Protein AF-A0A4D5RI69-F1 (afdb_monomer_lite)

Organism: Ixodes scapularis (NCBI:txid6945)

InterPro domains:
  IPR004156 Organic anion transporter polypeptide [PF03137] (4-90)
  IPR004156 Organic anion transporter polypeptide [PTHR11388] (4-128)

Secondary structure (DSSP, 8-state):
-HHHHHHHHHHHHHHHHHHHHHHHHHHHHHHHS-TTTHHHHHHHHHHHHHHHHHTHHHHHHHHHHHTTEEEEEEETTEEEEEEEE-HHHHHHHHHHHHHHHHHHHHHHHHHHHHHHHHHHTTTSS---S------S----TT-----PPPTTS------TTGGGTTSSTTSSSS--------

pLDDT: mean 75.38, std 20.39, range [31.72, 95.19]

Sequence (182 aa):
MAAMMAFAGVLFFIQVALSSANVGSTLLLLRAVDPKDKSIALTTNAFFLNILAFIPYPLIYGAVIDASCIVWEDRCGESGACWIYDLQKLRYLIHGVTTLVLVVSCLFQGAVIYYSKTMKNFYDEDETDPPAARTAGEPLRGTLEIREPDPRKPKRRLNSSDSSWEFRNLNEAGDEDGSLPT

Radius of gyration: 29.37 Å; chains: 1; bounding box: 77×66×72 Å

Structure (mmCIF, N/CA/C/O backbone):
data_AF-A0A4D5RI69-F1
#
_entry.id   AF-A0A4D5RI69-F1
#
loop_
_atom_site.group_PDB
_atom_site.id
_atom_site.type_symbol
_atom_site.label_atom_id
_atom_site.label_alt_id
_atom_site.label_comp_id
_atom_site.label_asym_id
_atom_site.label_entity_id
_atom_site.label_seq_id
_atom_site.pdbx_PDB_ins_code
_atom_site.Cartn_x
_atom_site.Cartn_y
_atom_site.Cartn_z
_atom_site.occupancy
_atom_site.B_iso_or_equiv
_atom_site.auth_seq_id
_atom_site.auth_comp_id
_atom_site.auth_asym_id
_atom_site.auth_atom_id
_atom_site.pdbx_PDB_model_num
ATOM 1 N N . MET A 1 1 ? 0.826 -13.281 21.774 1.00 73.19 1 MET A N 1
ATOM 2 C CA . MET A 1 1 ? 2.238 -12.864 21.615 1.00 73.19 1 MET A CA 1
ATOM 3 C C . MET A 1 1 ? 2.985 -13.760 20.631 1.00 73.19 1 MET A C 1
ATOM 5 O O . MET A 1 1 ? 3.337 -13.255 19.579 1.00 73.19 1 MET A O 1
ATOM 9 N N . ALA A 1 2 ? 3.137 -15.072 20.868 1.00 85.38 2 ALA A N 1
ATOM 10 C CA . ALA A 1 2 ? 3.848 -15.975 19.942 1.00 85.38 2 ALA A CA 1
ATOM 11 C C . ALA A 1 2 ? 3.332 -15.936 18.485 1.00 85.38 2 ALA A C 1
ATOM 13 O O . ALA A 1 2 ? 4.118 -15.775 17.559 1.00 85.38 2 ALA A O 1
ATOM 14 N N . ALA A 1 3 ? 2.010 -15.971 18.284 1.00 83.62 3 ALA A N 1
ATOM 15 C CA . ALA A 1 3 ? 1.409 -15.874 16.950 1.00 83.62 3 ALA A CA 1
ATOM 16 C C . ALA A 1 3 ? 1.720 -14.547 16.226 1.00 83.62 3 ALA A C 1
ATOM 18 O O . ALA A 1 3 ? 1.885 -14.534 15.013 1.00 83.62 3 ALA A O 1
ATOM 19 N N . MET A 1 4 ? 1.849 -13.438 16.964 1.00 82.31 4 MET A N 1
ATOM 20 C CA . MET A 1 4 ? 2.174 -12.125 16.388 1.00 82.31 4 MET A CA 1
ATOM 21 C C . MET A 1 4 ? 3.642 -12.058 15.960 1.00 82.31 4 MET A C 1
ATOM 23 O O . MET A 1 4 ? 3.945 -11.503 14.911 1.00 82.31 4 MET A O 1
ATOM 27 N N . MET A 1 5 ? 4.542 -12.674 16.736 1.00 87.75 5 MET A N 1
ATOM 28 C CA . MET A 1 5 ? 5.963 -12.768 16.385 1.00 87.75 5 MET A CA 1
ATOM 29 C C . MET A 1 5 ? 6.179 -13.678 15.171 1.00 87.75 5 MET A C 1
ATOM 31 O O . MET A 1 5 ? 6.949 -13.335 14.279 1.00 87.75 5 MET A O 1
ATOM 35 N N . ALA A 1 6 ? 5.460 -14.803 15.102 1.00 89.31 6 ALA A N 1
ATOM 36 C CA . ALA A 1 6 ? 5.486 -15.689 13.941 1.00 89.31 6 ALA A CA 1
ATOM 37 C C . ALA A 1 6 ? 4.970 -14.977 12.681 1.00 89.31 6 ALA A C 1
ATOM 39 O O . ALA A 1 6 ? 5.622 -15.015 11.640 1.00 89.31 6 ALA A O 1
ATOM 40 N N . PHE A 1 7 ? 3.843 -14.268 12.793 1.00 87.56 7 PHE A N 1
ATOM 41 C CA . PHE A 1 7 ? 3.291 -13.469 11.702 1.00 87.56 7 PHE A CA 1
ATOM 42 C C . PHE A 1 7 ? 4.274 -12.395 11.222 1.00 87.56 7 PHE A C 1
ATOM 44 O O . PHE A 1 7 ? 4.562 -12.323 10.032 1.00 87.56 7 PHE A O 1
ATOM 51 N N . ALA A 1 8 ? 4.853 -11.616 12.140 1.00 88.56 8 ALA A N 1
ATOM 52 C CA . ALA A 1 8 ? 5.845 -10.596 11.804 1.00 88.56 8 ALA A CA 1
ATOM 53 C C . ALA A 1 8 ? 7.081 -11.189 11.106 1.00 88.56 8 ALA A C 1
ATOM 55 O O . ALA A 1 8 ? 7.566 -10.613 10.135 1.00 88.56 8 ALA A O 1
ATOM 56 N N . GLY A 1 9 ? 7.555 -12.357 11.554 1.00 92.50 9 GLY A N 1
ATOM 57 C CA . GLY A 1 9 ? 8.647 -13.078 10.901 1.00 92.50 9 GLY A CA 1
ATOM 58 C C . GLY A 1 9 ? 8.305 -13.483 9.465 1.00 92.50 9 GLY A C 1
ATOM 59 O O . GLY A 1 9 ? 9.074 -13.199 8.551 1.00 92.50 9 GLY A O 1
ATOM 60 N N . VAL A 1 10 ? 7.132 -14.083 9.240 1.00 89.88 10 VAL A N 1
ATOM 61 C CA . VAL A 1 10 ? 6.672 -14.462 7.890 1.00 89.88 10 VAL A CA 1
ATOM 62 C C . VAL A 1 10 ? 6.542 -13.235 6.988 1.00 89.88 10 VAL A C 1
ATOM 64 O O . VAL A 1 10 ? 7.040 -13.247 5.862 1.00 89.88 10 VAL A O 1
ATOM 67 N N . LEU A 1 11 ? 5.936 -12.157 7.492 1.00 90.12 11 LEU A N 1
ATOM 68 C CA . LEU A 1 11 ? 5.821 -10.908 6.746 1.00 90.12 11 LEU A CA 1
ATOM 69 C C . LEU A 1 11 ? 7.188 -10.337 6.378 1.00 90.12 11 LEU A C 1
ATOM 71 O O . LEU A 1 11 ? 7.368 -9.889 5.252 1.00 90.12 11 LEU A O 1
ATOM 75 N N . PHE A 1 12 ? 8.162 -10.383 7.285 1.00 92.69 12 PHE A N 1
ATOM 76 C CA . PHE A 1 12 ? 9.511 -9.900 7.011 1.00 92.69 12 PHE A CA 1
ATOM 77 C C . PHE A 1 12 ? 10.139 -10.612 5.806 1.00 92.69 12 PHE A C 1
ATOM 79 O O . PHE A 1 12 ? 10.616 -9.950 4.884 1.00 92.69 12 PHE A O 1
ATOM 86 N N . PHE A 1 13 ? 10.077 -11.946 5.758 1.00 92.38 13 PHE A N 1
ATOM 87 C CA . PHE A 1 13 ? 10.611 -12.705 4.622 1.00 92.38 13 PHE A CA 1
ATOM 88 C C . PHE A 1 13 ? 9.882 -12.389 3.310 1.00 92.38 13 PHE A C 1
ATOM 90 O O . PHE A 1 13 ? 10.531 -12.208 2.278 1.00 92.38 13 PHE A O 1
ATOM 97 N N . ILE A 1 14 ? 8.552 -12.263 3.349 1.00 90.31 14 ILE A N 1
ATOM 98 C CA . ILE A 1 14 ? 7.751 -11.880 2.176 1.00 90.31 14 ILE A CA 1
ATOM 99 C C . ILE A 1 14 ? 8.144 -10.479 1.690 1.00 90.31 14 ILE A C 1
ATOM 101 O O . ILE A 1 14 ? 8.349 -10.282 0.494 1.00 90.31 14 ILE A O 1
ATOM 105 N N . GLN A 1 15 ? 8.317 -9.518 2.598 1.00 90.50 15 GLN A N 1
ATOM 106 C CA . GLN A 1 15 ? 8.700 -8.150 2.248 1.00 90.50 15 GLN A CA 1
ATOM 107 C C . GLN A 1 15 ? 10.101 -8.072 1.639 1.00 90.50 15 GLN A C 1
ATOM 109 O O . GLN A 1 15 ? 10.312 -7.313 0.694 1.00 90.50 15 GLN A O 1
ATOM 114 N N . VAL A 1 16 ? 11.050 -8.871 2.132 1.00 92.81 16 VAL A N 1
ATOM 115 C CA . VAL A 1 16 ? 12.387 -8.976 1.528 1.00 92.81 16 VAL A CA 1
ATOM 116 C C . VAL A 1 16 ? 12.286 -9.509 0.096 1.00 92.81 16 VAL A C 1
ATOM 118 O O . VAL A 1 16 ? 12.880 -8.929 -0.818 1.00 92.81 16 VAL A O 1
ATOM 121 N N . ALA A 1 17 ? 11.486 -10.556 -0.125 1.00 89.94 17 ALA A N 1
ATOM 122 C CA . ALA A 1 17 ? 11.262 -11.106 -1.459 1.00 89.94 17 ALA A CA 1
ATOM 123 C C . ALA A 1 17 ? 10.609 -10.071 -2.396 1.00 89.94 17 ALA A C 1
ATOM 125 O O . ALA A 1 17 ? 11.118 -9.834 -3.493 1.00 89.94 17 ALA A O 1
ATOM 126 N N . LEU A 1 18 ? 9.554 -9.384 -1.945 1.00 89.81 18 LEU A N 1
ATOM 127 C CA . LEU A 1 18 ? 8.879 -8.335 -2.719 1.00 89.81 18 LEU A CA 1
ATOM 128 C C . LEU A 1 18 ? 9.823 -7.177 -3.056 1.00 89.81 18 LEU A C 1
ATOM 130 O O . LEU A 1 18 ? 9.874 -6.753 -4.206 1.00 89.81 18 LEU A O 1
ATOM 134 N N . SER A 1 19 ? 10.621 -6.709 -2.094 1.00 91.50 19 SER A N 1
ATOM 135 C CA . SER A 1 19 ? 11.592 -5.632 -2.317 1.00 91.50 19 SER A CA 1
ATOM 136 C C . SER A 1 19 ? 12.586 -5.986 -3.426 1.00 91.50 19 SER A C 1
ATOM 138 O O . SER A 1 19 ? 12.783 -5.205 -4.359 1.00 91.50 19 SER A O 1
ATOM 140 N N . SER A 1 20 ? 13.142 -7.203 -3.404 1.00 91.19 20 SER A N 1
ATOM 141 C CA . SER A 1 20 ? 14.049 -7.653 -4.467 1.00 91.19 20 SER A CA 1
ATOM 142 C C . SER A 1 20 ? 13.366 -7.747 -5.845 1.00 91.19 20 SER A C 1
ATOM 144 O O . SER A 1 20 ? 13.949 -7.332 -6.850 1.00 91.19 20 SER A O 1
ATOM 146 N N . ALA A 1 21 ? 12.106 -8.195 -5.905 1.00 89.00 21 ALA A N 1
ATOM 147 C CA . ALA A 1 21 ? 11.321 -8.250 -7.142 1.00 89.00 21 ALA A CA 1
ATOM 148 C C . ALA A 1 21 ? 10.958 -6.857 -7.698 1.00 89.00 21 ALA A C 1
ATOM 150 O O . ALA A 1 21 ? 10.998 -6.642 -8.915 1.00 89.00 21 ALA A O 1
ATOM 151 N N . ASN A 1 22 ? 10.660 -5.885 -6.827 1.00 89.19 22 ASN A N 1
ATOM 152 C CA . ASN A 1 22 ? 10.416 -4.493 -7.216 1.00 89.19 22 ASN A CA 1
ATOM 153 C C . ASN A 1 22 ? 11.642 -3.879 -7.910 1.00 89.19 22 ASN A C 1
ATOM 155 O O . ASN A 1 22 ? 11.489 -3.171 -8.910 1.00 89.19 22 ASN A O 1
ATOM 159 N N . VAL A 1 23 ? 12.852 -4.168 -7.415 1.00 91.12 23 VAL A N 1
ATOM 160 C CA . VAL A 1 23 ? 14.100 -3.694 -8.037 1.00 91.12 23 VAL A CA 1
ATOM 161 C C . VAL A 1 23 ? 14.226 -4.254 -9.452 1.00 91.12 23 VAL A C 1
ATOM 163 O O . VAL A 1 23 ? 14.439 -3.491 -10.394 1.00 91.12 23 VAL A O 1
ATOM 166 N N . GLY A 1 24 ? 14.016 -5.562 -9.629 1.00 89.06 24 GLY A N 1
ATOM 167 C CA . GLY A 1 24 ? 14.035 -6.196 -10.951 1.00 89.06 24 GLY A CA 1
ATOM 168 C C . GLY A 1 24 ? 13.012 -5.591 -11.918 1.00 89.06 24 GLY A C 1
ATOM 169 O O . GLY A 1 24 ? 13.353 -5.264 -13.053 1.00 89.06 24 GLY A O 1
ATOM 170 N N . SER A 1 25 ? 11.785 -5.362 -11.451 1.00 87.31 25 SER A N 1
ATOM 171 C CA . SER A 1 25 ? 10.711 -4.753 -12.252 1.00 87.31 25 SER A CA 1
ATOM 172 C C . SER A 1 25 ? 11.046 -3.322 -12.681 1.00 87.31 25 SER A C 1
ATOM 174 O O . SER A 1 25 ? 10.830 -2.940 -13.830 1.00 87.31 25 SER A O 1
ATOM 176 N N . THR A 1 26 ? 11.652 -2.543 -11.785 1.00 89.50 26 THR A N 1
ATOM 177 C CA . THR A 1 26 ? 12.092 -1.173 -12.086 1.00 89.50 26 THR A CA 1
ATOM 178 C C . THR A 1 26 ? 13.235 -1.165 -13.105 1.00 89.50 26 THR A C 1
ATOM 180 O O . THR A 1 26 ? 13.260 -0.326 -14.002 1.00 89.50 26 THR A O 1
ATOM 183 N N . LEU A 1 27 ? 14.162 -2.126 -13.026 1.00 89.56 27 LEU A N 1
ATOM 184 C CA . LEU A 1 27 ? 15.236 -2.270 -14.014 1.00 89.56 27 LEU A CA 1
ATOM 185 C C . LEU A 1 27 ? 14.705 -2.624 -15.409 1.00 89.56 27 LEU A C 1
ATOM 187 O O . LEU A 1 27 ? 15.248 -2.128 -16.394 1.00 89.56 27 LEU A O 1
ATOM 191 N N . LEU A 1 28 ? 13.657 -3.448 -15.505 1.00 86.31 28 LEU A N 1
ATOM 192 C CA . LEU A 1 28 ? 13.001 -3.749 -16.783 1.00 86.31 28 LEU A CA 1
ATOM 193 C C . LEU A 1 28 ? 12.376 -2.493 -17.397 1.00 86.31 28 LEU A C 1
ATOM 195 O O . LEU A 1 28 ? 12.598 -2.225 -18.576 1.00 86.31 28 LEU A O 1
ATOM 199 N N . LEU A 1 29 ? 11.685 -1.683 -16.588 1.00 88.12 29 LEU A N 1
ATOM 200 C CA . LEU A 1 29 ? 11.121 -0.405 -17.029 1.00 88.12 29 LEU A CA 1
ATOM 201 C C . LEU A 1 29 ? 12.206 0.530 -17.589 1.00 88.12 29 LEU A C 1
ATOM 203 O O . LEU A 1 29 ? 12.042 1.102 -18.662 1.00 88.12 29 LEU A O 1
ATOM 207 N N . LEU A 1 30 ? 13.348 0.637 -16.902 1.00 88.38 30 LEU A N 1
ATOM 208 C CA . LEU A 1 30 ? 14.465 1.490 -17.327 1.00 88.38 30 LEU A CA 1
ATOM 209 C C . LEU A 1 30 ? 15.155 1.025 -18.616 1.00 88.38 30 LEU A C 1
ATOM 211 O O . LEU A 1 30 ? 15.809 1.840 -19.268 1.00 88.38 30 LEU A O 1
ATOM 215 N N . ARG A 1 31 ? 15.056 -0.264 -18.967 1.00 86.44 31 ARG A N 1
ATOM 216 C CA . ARG A 1 31 ? 15.589 -0.803 -20.231 1.00 86.44 31 ARG A CA 1
ATOM 217 C C . ARG A 1 31 ? 14.645 -0.603 -21.412 1.00 86.44 31 ARG A C 1
ATOM 219 O O . ARG A 1 31 ? 15.112 -0.636 -22.542 1.00 86.44 31 ARG A O 1
ATOM 226 N N . ALA A 1 32 ? 13.357 -0.393 -21.151 1.00 84.00 32 ALA A N 1
ATOM 227 C CA . ALA A 1 32 ? 12.341 -0.195 -22.179 1.00 84.00 32 ALA A CA 1
ATOM 228 C C . ALA A 1 32 ? 12.168 1.277 -22.605 1.00 84.00 32 ALA A C 1
ATOM 230 O O . ALA A 1 32 ? 11.439 1.540 -23.554 1.00 84.00 32 ALA A O 1
ATOM 231 N N . VAL A 1 33 ? 12.802 2.230 -21.908 1.00 89.19 33 VAL A N 1
ATOM 232 C CA . VAL A 1 33 ? 12.626 3.675 -22.128 1.00 89.19 33 VAL A CA 1
ATOM 233 C C . VAL A 1 33 ? 13.932 4.369 -22.523 1.00 89.19 33 VAL A C 1
ATOM 235 O O . VAL A 1 33 ? 15.012 4.053 -22.008 1.00 89.19 33 VAL A O 1
ATOM 238 N N . ASP A 1 34 ? 13.821 5.357 -23.411 1.00 89.81 34 ASP A N 1
ATOM 239 C CA . ASP A 1 34 ? 14.937 6.178 -23.869 1.00 89.81 34 ASP A CA 1
ATOM 240 C C . ASP A 1 34 ? 15.628 6.937 -22.725 1.00 89.81 34 ASP A C 1
ATOM 242 O O . ASP A 1 34 ? 14.986 7.369 -21.763 1.00 89.81 34 ASP A O 1
ATOM 246 N N . PRO A 1 35 ? 16.954 7.159 -22.809 1.00 88.56 35 PRO A N 1
ATOM 247 C CA . PRO A 1 35 ? 17.729 7.789 -21.743 1.00 88.56 35 PRO A CA 1
ATOM 248 C C . PRO A 1 35 ? 17.267 9.201 -21.372 1.00 88.56 35 PRO A C 1
ATOM 250 O O . PRO A 1 35 ? 17.473 9.599 -20.226 1.00 88.56 35 PRO A O 1
ATOM 253 N N . LYS A 1 36 ? 16.634 9.926 -22.302 1.00 89.69 36 LYS A N 1
ATOM 254 C CA . LYS A 1 36 ? 16.098 11.274 -22.075 1.00 89.69 36 LYS A CA 1
ATOM 255 C C . LYS A 1 36 ? 14.844 11.273 -21.188 1.00 89.69 36 LYS A C 1
ATOM 257 O O . LYS A 1 36 ? 14.660 12.206 -20.415 1.00 89.69 36 LYS A O 1
ATOM 262 N N . ASP A 1 37 ? 14.063 10.191 -21.217 1.00 91.88 37 ASP A N 1
ATOM 263 C CA . ASP A 1 37 ? 12.728 10.133 -20.602 1.00 91.88 37 ASP A CA 1
ATOM 264 C C . ASP A 1 37 ? 12.666 9.227 -19.357 1.00 91.88 37 ASP A C 1
ATOM 266 O O . ASP A 1 37 ? 11.612 9.063 -18.739 1.00 91.88 37 ASP A O 1
ATOM 270 N N . LYS A 1 38 ? 13.806 8.664 -18.927 1.00 89.19 38 LYS A N 1
ATOM 271 C CA . LYS A 1 38 ? 13.908 7.760 -17.761 1.00 89.19 38 LYS A CA 1
ATOM 272 C C . LYS A 1 38 ? 13.351 8.358 -16.470 1.00 89.19 38 LYS A C 1
ATOM 274 O O . LYS A 1 38 ? 12.661 7.669 -15.718 1.00 89.19 38 LYS A O 1
ATOM 279 N N . SER A 1 39 ? 13.672 9.620 -16.189 1.00 93.00 39 SER A N 1
ATOM 280 C CA . SER A 1 39 ? 13.240 10.308 -14.966 1.00 93.00 39 SER A CA 1
ATOM 281 C C . SER A 1 39 ? 11.731 10.558 -14.961 1.00 93.00 39 SER A C 1
ATOM 283 O O . SER A 1 39 ? 11.076 10.353 -13.935 1.00 93.00 39 SER A O 1
ATOM 285 N N . ILE A 1 40 ? 11.171 10.929 -16.114 1.00 94.06 40 ILE A N 1
ATOM 286 C CA . ILE A 1 40 ? 9.732 11.135 -16.289 1.00 94.06 40 ILE A CA 1
ATOM 287 C C . ILE A 1 40 ? 9.000 9.799 -16.148 1.00 94.06 40 ILE A C 1
ATOM 289 O O . ILE A 1 40 ? 8.112 9.683 -15.312 1.00 94.06 40 ILE A O 1
ATOM 293 N N . ALA A 1 41 ? 9.436 8.745 -16.841 1.00 92.31 41 ALA A N 1
ATOM 294 C CA . ALA A 1 41 ? 8.796 7.430 -16.763 1.00 92.31 41 ALA A CA 1
ATOM 295 C C . ALA A 1 41 ? 8.786 6.843 -15.338 1.00 92.31 41 ALA A C 1
ATOM 297 O O . ALA A 1 41 ? 7.759 6.338 -14.876 1.00 92.31 41 ALA A O 1
ATOM 298 N N . LEU A 1 42 ? 9.907 6.934 -14.613 1.00 92.75 42 LEU A N 1
ATOM 299 C CA . LEU A 1 42 ? 10.006 6.403 -13.252 1.00 92.75 42 LEU A CA 1
ATOM 300 C C . LEU A 1 42 ? 9.090 7.151 -12.276 1.00 92.75 42 LEU A C 1
ATOM 302 O O . LEU A 1 42 ? 8.410 6.522 -11.461 1.00 92.75 42 LEU A O 1
ATOM 306 N N . THR A 1 43 ? 9.061 8.482 -12.363 1.00 93.81 43 THR A N 1
ATOM 307 C CA . THR A 1 43 ? 8.229 9.312 -11.482 1.00 93.81 43 THR A CA 1
ATOM 308 C C . THR A 1 43 ? 6.752 9.187 -11.823 1.00 93.81 43 THR A C 1
ATOM 310 O O . THR A 1 43 ? 5.948 9.072 -10.905 1.00 93.81 43 THR A O 1
ATOM 313 N N . THR A 1 44 ? 6.385 9.101 -13.101 1.00 94.12 44 THR A N 1
ATOM 314 C CA . THR A 1 44 ? 5.011 8.826 -13.537 1.00 94.12 44 THR A CA 1
ATOM 315 C C . THR A 1 44 ? 4.524 7.470 -13.024 1.00 94.12 44 THR A C 1
ATOM 317 O O . THR A 1 44 ? 3.454 7.392 -12.420 1.00 94.12 44 THR A O 1
ATOM 320 N N . ASN A 1 45 ? 5.325 6.410 -13.173 1.00 91.69 45 ASN A N 1
ATOM 321 C CA . ASN A 1 45 ? 4.986 5.089 -12.639 1.00 91.69 45 ASN A CA 1
ATOM 322 C C . ASN A 1 45 ? 4.821 5.120 -11.109 1.00 91.69 45 ASN A C 1
ATOM 324 O O . ASN A 1 45 ? 3.826 4.634 -10.571 1.00 91.69 45 ASN A O 1
ATOM 328 N N . ALA A 1 46 ? 5.765 5.741 -10.397 1.00 91.75 46 ALA A N 1
ATOM 329 C CA . ALA A 1 46 ? 5.681 5.883 -8.948 1.00 91.75 46 ALA A CA 1
ATOM 330 C C . ALA A 1 46 ? 4.478 6.736 -8.518 1.00 91.75 46 ALA A C 1
ATOM 332 O O . ALA A 1 46 ? 3.835 6.417 -7.524 1.00 91.75 46 ALA A O 1
ATOM 333 N N . PHE A 1 47 ? 4.144 7.793 -9.250 1.00 94.81 47 PHE A N 1
ATOM 334 C CA . PHE A 1 47 ? 3.012 8.669 -8.963 1.00 94.81 47 PHE A CA 1
ATOM 335 C C . PHE A 1 47 ? 1.684 7.912 -9.015 1.00 94.81 47 PHE A C 1
ATOM 337 O O . PHE A 1 47 ? 0.910 7.977 -8.059 1.00 94.81 47 PHE A O 1
ATOM 344 N N . PHE A 1 48 ? 1.455 7.124 -10.070 1.00 92.81 48 PHE A N 1
ATOM 345 C CA . PHE A 1 48 ? 0.248 6.302 -10.178 1.00 92.81 48 PHE A CA 1
ATOM 346 C C . PHE A 1 48 ? 0.146 5.284 -9.041 1.00 92.81 48 PHE A C 1
ATOM 348 O O . PHE A 1 48 ? -0.903 5.176 -8.407 1.00 92.81 48 PHE A O 1
ATOM 355 N N . LEU A 1 49 ? 1.244 4.591 -8.727 1.00 90.62 49 LEU A N 1
ATOM 356 C CA . LEU A 1 49 ? 1.275 3.640 -7.614 1.00 90.62 49 LEU A CA 1
ATOM 357 C C . LEU A 1 49 ? 1.024 4.323 -6.263 1.00 90.62 49 LEU A C 1
ATOM 359 O O . LEU A 1 49 ? 0.308 3.778 -5.429 1.00 90.62 49 LEU A O 1
ATOM 363 N N . ASN A 1 50 ? 1.569 5.523 -6.048 1.00 92.25 50 ASN A N 1
ATOM 364 C CA . ASN A 1 50 ? 1.377 6.266 -4.805 1.00 92.25 50 ASN A CA 1
ATOM 365 C C . ASN A 1 50 ? -0.062 6.754 -4.645 1.00 92.25 50 ASN A C 1
ATOM 367 O O . ASN A 1 50 ? -0.613 6.594 -3.562 1.00 92.25 50 ASN A O 1
ATOM 371 N N . ILE A 1 51 ? -0.701 7.284 -5.691 1.00 94.75 51 ILE A N 1
ATOM 372 C CA . ILE A 1 51 ? -2.116 7.693 -5.625 1.00 94.75 51 ILE A CA 1
ATOM 373 C C . ILE A 1 51 ? -3.005 6.494 -5.302 1.00 94.75 51 ILE A C 1
ATOM 375 O O . ILE A 1 51 ? -3.846 6.555 -4.402 1.00 94.75 51 ILE A O 1
ATOM 379 N N . LEU A 1 52 ? -2.776 5.387 -6.007 1.00 89.31 52 LEU A N 1
ATOM 380 C CA . LEU A 1 52 ? -3.514 4.150 -5.797 1.00 89.31 52 LEU A CA 1
ATOM 381 C C . LEU A 1 52 ? -3.189 3.478 -4.465 1.00 89.31 52 LEU A C 1
ATOM 383 O O . LEU A 1 52 ? -3.926 2.588 -4.080 1.00 89.31 52 LEU A O 1
ATOM 387 N N . ALA A 1 53 ? -2.133 3.862 -3.751 1.00 90.25 53 ALA A N 1
ATOM 388 C CA . ALA A 1 53 ? -1.855 3.360 -2.408 1.00 90.25 53 ALA A CA 1
ATOM 389 C C . ALA A 1 53 ? -2.416 4.295 -1.327 1.00 90.25 53 ALA A C 1
ATOM 391 O O . ALA A 1 53 ? -3.048 3.836 -0.377 1.00 90.25 53 ALA A O 1
ATOM 392 N N . PHE A 1 54 ? -2.234 5.608 -1.483 1.00 91.12 54 PHE A N 1
ATOM 393 C CA . PHE A 1 54 ? -2.587 6.608 -0.474 1.00 91.12 54 PHE A CA 1
ATOM 394 C C . PHE A 1 54 ? -4.082 6.801 -0.279 1.00 91.12 54 PHE A C 1
ATOM 396 O O . PHE A 1 54 ? -4.481 7.188 0.810 1.00 91.12 54 PHE A O 1
ATOM 403 N N . ILE A 1 55 ? -4.906 6.572 -1.300 1.00 94.25 55 ILE A N 1
ATOM 404 C CA . ILE A 1 55 ? -6.362 6.699 -1.175 1.00 94.25 55 ILE A CA 1
ATOM 405 C C . ILE A 1 55 ? -6.979 5.448 -0.528 1.00 94.25 55 ILE A C 1
ATOM 407 O O . ILE A 1 55 ? -7.695 5.589 0.466 1.00 94.25 55 ILE A O 1
ATOM 411 N N . PRO A 1 56 ? -6.715 4.216 -1.010 1.00 91.38 56 PRO A N 1
ATOM 412 C CA . PRO A 1 56 ? -7.349 3.042 -0.423 1.00 91.38 56 PRO A CA 1
ATOM 413 C C . PRO A 1 56 ? -6.764 2.662 0.932 1.00 91.38 56 PRO A C 1
ATOM 415 O O . PRO A 1 56 ? -7.484 2.065 1.722 1.00 91.38 56 PRO A O 1
ATOM 418 N N . TYR A 1 57 ? -5.509 3.005 1.243 1.00 91.12 57 TYR A N 1
ATOM 419 C CA . TYR A 1 57 ? -4.931 2.693 2.551 1.00 91.12 57 TYR A CA 1
ATOM 420 C C . TYR A 1 57 ? -5.750 3.289 3.718 1.00 91.12 57 TYR A C 1
ATOM 422 O O . TYR A 1 57 ? -6.331 2.517 4.481 1.00 91.12 57 TYR A O 1
ATOM 430 N N . PRO A 1 58 ? -5.898 4.617 3.869 1.00 92.88 58 PRO A N 1
ATOM 431 C CA . PRO A 1 58 ? -6.682 5.197 4.955 1.00 92.88 58 PRO A CA 1
ATOM 432 C C . PRO A 1 58 ? -8.166 4.831 4.865 1.00 92.88 58 PRO A C 1
ATOM 434 O O . PRO A 1 58 ? -8.797 4.678 5.904 1.00 92.88 58 PRO A O 1
ATOM 437 N N . LEU A 1 59 ? -8.718 4.634 3.662 1.00 94.81 59 LEU A N 1
ATOM 438 C CA . LEU A 1 59 ? -10.118 4.243 3.494 1.00 94.81 59 LEU A CA 1
ATOM 439 C C . LEU A 1 59 ? -10.390 2.839 4.054 1.00 94.81 59 LEU A C 1
ATOM 441 O O . LEU A 1 59 ? -11.320 2.646 4.834 1.00 94.81 59 LEU A O 1
ATOM 445 N N . ILE A 1 60 ? -9.559 1.861 3.686 1.00 94.81 60 ILE A N 1
ATOM 446 C CA . ILE A 1 60 ? -9.700 0.476 4.145 1.00 94.81 60 ILE A CA 1
ATOM 447 C C . ILE A 1 60 ? -9.425 0.393 5.646 1.00 94.81 60 ILE A C 1
ATOM 449 O O . ILE A 1 60 ? -10.207 -0.209 6.379 1.00 94.81 60 ILE A O 1
ATOM 453 N N . TYR A 1 61 ? -8.331 0.997 6.121 1.00 93.38 61 TYR A N 1
ATOM 454 C CA . TYR A 1 61 ? -7.996 0.952 7.545 1.00 93.38 61 TYR A CA 1
ATOM 455 C C . TYR A 1 61 ? -8.982 1.759 8.402 1.00 93.38 61 TYR A C 1
ATOM 457 O O . TYR A 1 61 ? -9.261 1.344 9.524 1.00 93.38 61 TYR A O 1
ATOM 465 N N . GLY A 1 62 ? -9.573 2.834 7.871 1.00 93.56 62 GLY A N 1
ATOM 466 C CA . GLY A 1 62 ? -10.683 3.550 8.505 1.00 93.56 62 GLY A CA 1
ATOM 467 C C . GLY A 1 62 ? -11.900 2.645 8.692 1.00 93.56 62 GLY A C 1
ATOM 468 O O . GLY A 1 62 ? -12.333 2.430 9.820 1.00 93.56 62 GLY A O 1
ATOM 469 N N . ALA A 1 63 ? -12.349 1.983 7.621 1.00 93.38 63 ALA A N 1
ATOM 470 C CA . ALA A 1 63 ? -13.465 1.038 7.692 1.00 93.38 63 ALA A CA 1
ATOM 471 C C . ALA A 1 63 ? -13.199 -0.146 8.645 1.00 93.38 63 ALA A C 1
ATOM 473 O O . ALA A 1 63 ? -14.113 -0.638 9.307 1.00 93.38 63 ALA A O 1
ATOM 474 N N . VAL A 1 64 ? -11.948 -0.613 8.744 1.00 95.19 64 VAL A N 1
ATOM 475 C CA . VAL A 1 64 ? -11.547 -1.658 9.704 1.00 95.19 64 VAL A CA 1
ATOM 476 C C . VAL A 1 64 ? -11.712 -1.192 11.150 1.00 95.19 64 VAL A C 1
ATOM 478 O O . VAL A 1 64 ? -12.180 -1.965 11.990 1.00 95.19 64 VAL A O 1
ATOM 481 N N . ILE A 1 65 ? -11.330 0.052 11.442 1.00 93.19 65 ILE A N 1
ATOM 482 C CA . ILE A 1 65 ? -11.479 0.641 12.774 1.00 93.19 65 ILE A CA 1
ATOM 483 C C . ILE A 1 65 ? -12.967 0.798 13.098 1.00 93.19 65 ILE A C 1
ATOM 485 O O . ILE A 1 65 ? -13.406 0.314 14.146 1.00 93.19 65 ILE A O 1
ATOM 489 N N . ASP A 1 66 ? -13.752 1.340 12.168 1.00 92.38 66 ASP A N 1
ATOM 490 C CA . ASP A 1 66 ? -15.200 1.515 12.325 1.00 92.38 66 ASP A CA 1
ATOM 491 C C . ASP A 1 66 ? -15.918 0.170 12.555 1.00 92.38 66 ASP A C 1
ATOM 493 O O . ASP A 1 66 ? -16.774 0.047 13.432 1.00 92.38 66 ASP A O 1
ATOM 497 N N . ALA A 1 67 ? -15.503 -0.897 11.860 1.00 91.44 67 ALA A N 1
ATOM 498 C CA . ALA A 1 67 ? -16.056 -2.246 12.024 1.00 91.44 67 ALA A CA 1
ATOM 499 C C . ALA A 1 67 ? -15.741 -2.903 13.385 1.00 91.44 67 ALA A C 1
ATOM 501 O O . ALA A 1 67 ? -16.363 -3.912 13.757 1.00 91.44 67 ALA A O 1
ATOM 502 N N . SER A 1 68 ? -14.757 -2.377 14.119 1.00 93.88 68 SER A N 1
ATOM 503 C CA . SER A 1 68 ? -14.386 -2.844 15.461 1.00 93.88 68 SER A CA 1
ATOM 504 C C . SER A 1 68 ? -15.103 -2.101 16.592 1.00 93.88 68 SER A C 1
ATOM 506 O O . SER A 1 68 ? -14.915 -2.452 17.760 1.00 93.88 68 SER A O 1
ATOM 508 N N . CYS A 1 69 ? -15.935 -1.108 16.261 1.00 92.81 69 CYS A N 1
ATOM 509 C CA . CYS A 1 69 ? -16.692 -0.355 17.247 1.00 92.81 69 CYS A CA 1
ATOM 510 C C . CYS A 1 69 ? -17.726 -1.230 17.973 1.00 92.81 69 CYS A C 1
ATOM 512 O O . CYS A 1 69 ? -18.498 -1.952 17.336 1.00 92.81 69 CYS A O 1
ATOM 514 N N . ILE A 1 70 ? -17.746 -1.146 19.307 1.00 91.25 70 ILE A N 1
ATOM 515 C CA . ILE A 1 70 ? -18.752 -1.808 20.154 1.00 91.25 70 ILE A CA 1
ATOM 516 C C . ILE A 1 70 ? -19.870 -0.827 20.516 1.00 91.25 70 ILE A C 1
ATOM 518 O O . ILE A 1 70 ? -21.045 -1.184 20.470 1.00 91.25 70 ILE A O 1
ATOM 522 N N . VAL A 1 71 ? -19.502 0.403 20.894 1.00 90.38 71 VAL A N 1
ATOM 523 C CA . VAL A 1 71 ? -20.435 1.436 21.361 1.00 90.38 71 VAL A CA 1
ATOM 524 C C . VAL A 1 71 ? -20.210 2.720 20.573 1.00 90.38 71 VAL A C 1
ATOM 526 O O . VAL A 1 71 ? -19.172 3.374 20.715 1.00 90.38 71 VAL A O 1
ATOM 529 N N . TRP A 1 72 ? -21.206 3.068 19.761 1.00 90.38 72 TRP A N 1
ATOM 530 C CA . TRP A 1 72 ? -21.270 4.326 19.025 1.00 90.38 72 TRP A CA 1
ATOM 531 C C . TRP A 1 72 ? -21.801 5.444 19.922 1.00 90.38 72 TRP 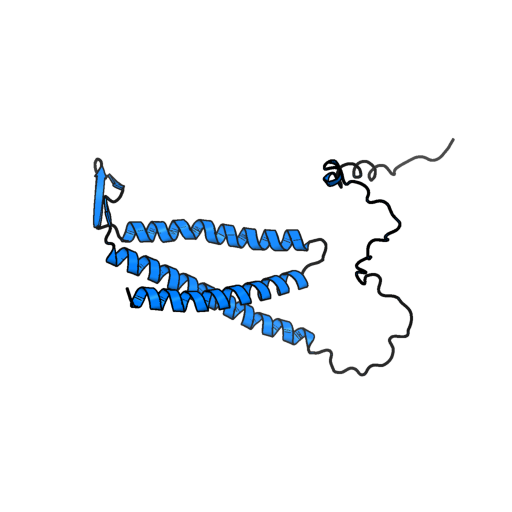A C 1
ATOM 533 O O . TRP A 1 72 ? -22.718 5.228 20.715 1.00 90.38 72 TRP A O 1
ATOM 543 N N . GLU A 1 73 ? -21.225 6.637 19.800 1.00 87.06 73 GLU A N 1
ATOM 544 C CA . GLU A 1 73 ? -21.783 7.841 20.410 1.00 87.06 73 GLU A CA 1
ATOM 545 C C . GLU A 1 73 ? -23.050 8.261 19.665 1.00 87.06 73 GLU A C 1
ATOM 547 O O . GLU A 1 73 ? -23.045 8.337 18.440 1.00 87.06 73 GLU A O 1
ATOM 552 N N . ASP A 1 74 ? -24.121 8.560 20.396 1.00 87.06 74 ASP A N 1
ATOM 553 C CA . ASP A 1 74 ? -25.347 9.124 19.835 1.00 87.06 74 ASP A CA 1
ATOM 554 C C . ASP A 1 74 ? -25.451 10.596 20.249 1.00 87.06 74 ASP A C 1
ATOM 556 O O . ASP A 1 74 ? -25.531 10.931 21.439 1.00 87.06 74 ASP A O 1
ATOM 560 N N . ARG A 1 75 ? -25.400 11.494 19.263 1.00 85.19 75 ARG A N 1
ATOM 561 C CA . ARG A 1 75 ? -25.629 12.927 19.454 1.00 85.19 75 ARG A CA 1
ATOM 562 C C . ARG A 1 75 ? -26.902 13.296 18.711 1.00 85.19 75 ARG A C 1
ATOM 564 O O . ARG A 1 75 ? -26.888 13.497 17.505 1.00 85.19 75 ARG A O 1
ATOM 571 N N . CYS A 1 76 ? -27.997 13.432 19.455 1.00 82.94 76 CYS A N 1
ATOM 572 C CA . CYS A 1 76 ? -29.292 13.866 18.921 1.00 82.94 76 CYS A CA 1
ATOM 573 C C . CYS A 1 76 ? -29.855 12.969 17.796 1.00 82.94 76 CYS A C 1
ATOM 575 O O . CYS A 1 76 ? -30.520 13.476 16.896 1.00 82.94 76 CYS A O 1
ATOM 577 N N . GLY A 1 77 ? -29.635 11.653 17.857 1.00 84.75 77 GLY A N 1
ATOM 578 C CA . GLY A 1 77 ? -30.136 10.684 16.878 1.00 84.75 77 GLY A CA 1
ATOM 579 C C . GLY A 1 77 ? -29.175 10.405 15.720 1.00 84.75 77 GLY A C 1
ATOM 580 O O . GLY A 1 77 ? -29.491 9.576 14.867 1.00 84.75 77 GLY A O 1
ATOM 581 N N . GLU A 1 78 ? -28.011 11.062 15.682 1.00 84.69 78 GLU A N 1
ATOM 582 C CA . GLU A 1 78 ? -26.946 10.797 14.715 1.00 84.69 78 GLU A CA 1
ATOM 583 C C . GLU A 1 78 ? -25.779 10.056 15.380 1.00 84.69 78 GLU A C 1
ATOM 585 O O . GLU A 1 78 ? -25.305 10.422 16.461 1.00 84.69 78 GLU A O 1
ATOM 590 N N . SER A 1 79 ? -25.303 9.000 14.712 1.00 83.12 79 SER A N 1
ATOM 591 C CA . SER A 1 79 ? -24.129 8.242 15.148 1.00 83.12 79 SER A CA 1
ATOM 592 C C . SER A 1 79 ? -22.858 9.063 14.920 1.00 83.12 79 SER A C 1
ATOM 594 O O . SER A 1 79 ? -22.511 9.383 13.784 1.00 83.12 79 SER A O 1
ATOM 596 N N . GLY A 1 80 ? -22.184 9.415 16.012 1.00 85.00 80 GLY A N 1
ATOM 597 C CA . GLY A 1 80 ? -20.931 10.163 16.037 1.00 85.00 80 GLY A CA 1
ATOM 598 C C . GLY A 1 80 ? -19.698 9.258 16.089 1.00 85.00 80 GLY A C 1
ATOM 599 O O . GLY A 1 80 ? -19.639 8.209 15.453 1.00 85.00 80 GLY A O 1
ATOM 600 N N . ALA A 1 81 ? -18.683 9.666 16.853 1.00 86.12 81 ALA A N 1
ATOM 601 C CA . ALA A 1 81 ? -17.454 8.892 17.011 1.00 86.12 81 ALA A CA 1
ATOM 602 C C . ALA A 1 81 ? -17.666 7.646 17.892 1.00 86.12 81 ALA A C 1
ATOM 604 O O . ALA A 1 81 ? -18.522 7.611 18.773 1.00 86.12 81 ALA A O 1
ATOM 605 N N . CYS A 1 82 ? -16.856 6.607 17.691 1.00 90.88 82 CYS A N 1
ATOM 606 C CA . CYS A 1 82 ? -16.897 5.428 18.551 1.00 90.88 82 CYS A CA 1
ATOM 607 C C . CYS A 1 82 ? -16.086 5.636 19.841 1.00 90.88 82 CYS A C 1
ATOM 609 O O . CYS A 1 82 ? -14.932 6.071 19.794 1.00 90.88 82 CYS A O 1
ATOM 611 N N . TRP A 1 83 ? -16.672 5.287 20.993 1.00 88.12 83 TRP A N 1
ATOM 612 C CA . TRP A 1 83 ? -16.031 5.438 22.310 1.00 88.12 83 TRP A CA 1
ATOM 613 C C . TRP A 1 83 ? -15.178 4.233 22.702 1.00 88.12 83 TRP A C 1
ATOM 615 O O . TRP A 1 83 ? -14.128 4.387 23.326 1.00 88.12 83 TRP A O 1
ATOM 625 N N . ILE A 1 84 ? -15.650 3.025 22.381 1.00 92.81 84 ILE A N 1
ATOM 626 C CA . ILE A 1 84 ? -15.041 1.771 22.832 1.00 92.81 84 ILE A CA 1
ATOM 627 C C . ILE A 1 84 ? -14.902 0.812 21.652 1.00 92.81 84 ILE A C 1
ATOM 629 O O . ILE A 1 84 ? -15.890 0.426 21.022 1.00 92.81 84 ILE A O 1
ATOM 633 N N . TYR A 1 85 ? -13.664 0.380 21.421 1.00 93.81 85 TYR A N 1
ATOM 634 C CA . TYR A 1 85 ? -13.286 -0.551 20.363 1.00 93.81 85 TYR A CA 1
ATOM 635 C C . TYR A 1 85 ? -12.925 -1.925 20.935 1.00 93.81 85 TYR A C 1
ATOM 637 O O . TYR A 1 85 ? -12.246 -2.026 21.963 1.00 93.81 85 TYR A O 1
ATOM 645 N N . ASP A 1 86 ? -13.322 -2.991 20.240 1.00 94.88 86 ASP A N 1
ATOM 646 C CA . ASP A 1 86 ? -12.874 -4.348 20.555 1.00 94.88 86 ASP A CA 1
ATOM 647 C C . ASP A 1 86 ? -11.443 -4.562 20.044 1.00 94.88 86 ASP A C 1
ATOM 649 O O . ASP A 1 86 ? -11.204 -4.746 18.848 1.00 94.88 86 ASP A O 1
ATOM 653 N N . LEU A 1 87 ? -10.480 -4.595 20.967 1.00 91.31 87 LEU A N 1
ATOM 654 C CA . LEU A 1 87 ? -9.068 -4.760 20.630 1.00 91.31 87 LEU A CA 1
ATOM 655 C C . LEU A 1 87 ? -8.741 -6.145 20.039 1.00 91.31 87 LEU A C 1
ATOM 657 O O . LEU A 1 87 ? -7.800 -6.264 19.248 1.00 91.31 87 LEU A O 1
ATOM 661 N N . GLN A 1 88 ? -9.487 -7.199 20.394 1.00 91.31 88 GLN A N 1
ATOM 662 C CA . GLN A 1 88 ? -9.268 -8.530 19.817 1.00 91.31 88 GLN A CA 1
ATOM 663 C C . GLN A 1 88 ? -9.728 -8.545 18.364 1.00 91.31 88 GLN A C 1
ATOM 665 O O . GLN A 1 88 ? -8.951 -8.928 17.484 1.00 91.31 88 GLN A O 1
ATOM 670 N N . LYS A 1 89 ? -10.953 -8.076 18.105 1.00 91.75 89 LYS A N 1
ATOM 671 C CA . LYS A 1 89 ? -11.509 -7.987 16.749 1.00 91.75 89 LYS A CA 1
ATOM 672 C C . LYS A 1 89 ? -10.666 -7.068 15.867 1.00 91.75 89 LYS A C 1
ATOM 674 O O . LYS A 1 89 ? -10.294 -7.467 14.765 1.00 91.75 89 LYS A O 1
ATOM 679 N N . LEU A 1 90 ? -10.282 -5.898 16.380 1.00 93.12 90 LEU A N 1
ATOM 680 C CA . LEU A 1 90 ? -9.417 -4.946 15.682 1.00 93.12 90 LEU A CA 1
ATOM 681 C C . LEU A 1 90 ? -8.086 -5.588 15.270 1.00 93.12 90 LEU A C 1
ATOM 683 O O . LEU A 1 90 ? -7.671 -5.470 14.119 1.00 93.12 90 LEU A O 1
ATOM 687 N N . ARG A 1 91 ? -7.438 -6.337 16.173 1.00 91.81 91 ARG A N 1
ATOM 688 C CA . ARG A 1 91 ? -6.171 -7.018 15.872 1.00 91.81 91 ARG A CA 1
ATOM 689 C C . ARG A 1 91 ? -6.316 -8.053 14.754 1.00 91.81 91 ARG A C 1
ATOM 691 O O . ARG A 1 91 ? -5.458 -8.116 13.875 1.00 91.81 91 ARG A O 1
ATOM 698 N N . TYR A 1 92 ? -7.374 -8.865 14.778 1.00 90.56 92 TYR A N 1
ATOM 699 C CA . TYR A 1 92 ? -7.619 -9.851 13.721 1.00 90.56 92 TYR A CA 1
ATOM 700 C C . TYR A 1 92 ? -7.939 -9.191 12.379 1.00 90.56 92 TYR A C 1
ATOM 702 O O . TYR A 1 92 ? -7.410 -9.630 11.360 1.00 90.56 92 TYR A O 1
ATOM 710 N N . LEU A 1 93 ? -8.747 -8.128 12.372 1.00 93.81 93 LEU A N 1
ATOM 711 C CA . LEU A 1 93 ? -9.096 -7.410 11.147 1.00 93.81 93 LEU A CA 1
ATOM 712 C C . LEU A 1 93 ? -7.881 -6.714 10.530 1.00 93.81 93 LEU A C 1
ATOM 714 O O . LEU A 1 93 ? -7.645 -6.882 9.338 1.00 93.81 93 LEU A O 1
ATOM 718 N N . ILE A 1 94 ? -7.070 -6.011 11.327 1.00 92.19 94 ILE A N 1
ATOM 719 C CA . ILE A 1 94 ? -5.848 -5.354 10.841 1.00 92.19 94 ILE A CA 1
ATOM 720 C C . ILE A 1 94 ? -4.918 -6.383 10.195 1.00 92.19 94 ILE A C 1
ATOM 722 O O . ILE A 1 94 ? -4.570 -6.246 9.025 1.00 92.19 94 ILE A O 1
ATOM 726 N N . HIS A 1 95 ? -4.557 -7.451 10.914 1.00 91.12 95 HIS A N 1
ATOM 727 C CA . HIS A 1 95 ? -3.641 -8.457 10.370 1.00 91.12 95 HIS A CA 1
ATOM 728 C C . HIS A 1 95 ? -4.244 -9.234 9.192 1.00 91.12 95 HIS A C 1
ATOM 730 O O . HIS A 1 95 ? -3.526 -9.547 8.241 1.00 91.12 95 HIS A O 1
ATOM 736 N N . GLY A 1 96 ? -5.547 -9.520 9.221 1.00 91.25 96 GLY A N 1
ATOM 737 C CA . GLY A 1 96 ? -6.253 -10.187 8.128 1.00 91.25 96 GLY A CA 1
ATOM 738 C C . GLY A 1 96 ? -6.242 -9.357 6.846 1.00 91.25 96 GLY A C 1
ATOM 739 O O . GLY A 1 96 ? -5.870 -9.866 5.789 1.00 91.25 96 GLY A O 1
ATOM 740 N N . VAL A 1 97 ? -6.556 -8.064 6.945 1.00 93.75 97 VAL A N 1
ATOM 741 C CA . VAL A 1 97 ? -6.532 -7.135 5.808 1.00 93.75 97 VAL A CA 1
ATOM 742 C C . VAL A 1 97 ? -5.113 -6.944 5.278 1.00 93.75 97 VAL A C 1
ATOM 744 O O . VAL A 1 97 ? -4.908 -7.043 4.069 1.00 93.75 97 VAL A O 1
ATOM 747 N N . THR A 1 98 ? -4.113 -6.755 6.148 1.00 90.69 98 THR A N 1
ATOM 748 C CA . THR A 1 98 ? -2.708 -6.676 5.712 1.00 90.69 98 THR A CA 1
ATOM 749 C C . THR A 1 98 ? -2.291 -7.939 4.953 1.00 90.69 98 THR A C 1
ATOM 751 O O . THR A 1 98 ? -1.667 -7.844 3.898 1.00 90.69 98 THR A O 1
ATOM 754 N N . THR A 1 99 ? -2.673 -9.121 5.447 1.00 90.38 99 THR A N 1
ATOM 755 C CA . THR A 1 99 ? -2.369 -10.399 4.783 1.00 90.38 99 THR A CA 1
ATOM 756 C C . THR A 1 99 ? -3.035 -10.487 3.415 1.00 90.38 99 THR A C 1
ATOM 758 O O . THR A 1 99 ? -2.382 -10.863 2.446 1.00 90.38 99 THR A O 1
ATOM 761 N N . LEU A 1 100 ? -4.307 -10.101 3.306 1.00 91.94 100 LEU A N 1
ATOM 762 C CA . LEU A 1 100 ? -5.039 -10.110 2.040 1.00 91.94 100 LEU A CA 1
ATOM 763 C C . LEU A 1 100 ? -4.373 -9.202 0.996 1.00 91.94 100 LEU A C 1
ATOM 765 O O . LEU A 1 100 ? -4.116 -9.639 -0.125 1.00 91.94 100 LEU A O 1
ATOM 769 N N . VAL A 1 101 ? -4.044 -7.964 1.374 1.00 90.94 101 VAL A N 1
ATOM 770 C CA . VAL A 1 101 ? -3.372 -7.001 0.485 1.00 90.94 101 VAL A CA 1
ATOM 771 C C . VAL A 1 101 ? -2.004 -7.527 0.043 1.00 90.94 101 VAL A C 1
ATOM 773 O O . VAL A 1 101 ? -1.638 -7.406 -1.130 1.00 90.94 101 VAL A O 1
ATOM 776 N N . LEU A 1 102 ? -1.261 -8.168 0.948 1.00 90.06 102 LEU A N 1
ATOM 777 C CA . LEU A 1 102 ? 0.021 -8.790 0.622 1.00 90.06 102 LEU A CA 1
ATOM 778 C C . LEU A 1 102 ? -0.121 -9.967 -0.338 1.00 90.06 102 LEU A C 1
ATOM 780 O O . LEU A 1 102 ? 0.673 -10.069 -1.269 1.00 90.06 102 LEU A O 1
ATOM 784 N N . VAL A 1 103 ? -1.128 -10.825 -0.166 1.00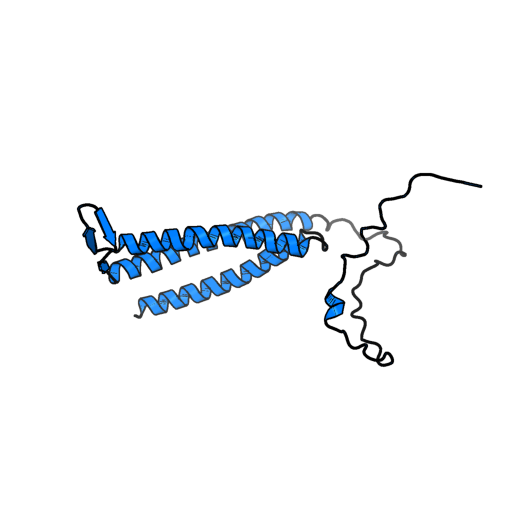 90.94 103 VAL A N 1
ATOM 785 C CA . VAL A 1 103 ? -1.395 -11.932 -1.096 1.00 90.94 103 VAL A CA 1
ATOM 786 C C . VAL A 1 103 ? -1.705 -11.390 -2.489 1.00 90.94 103 VAL A C 1
ATOM 788 O O . VAL A 1 103 ? -1.090 -11.833 -3.456 1.00 90.94 103 VAL A O 1
ATOM 791 N N . VAL A 1 104 ? -2.572 -10.380 -2.602 1.00 91.88 104 VAL A N 1
ATOM 792 C CA . VAL A 1 104 ? -2.861 -9.714 -3.886 1.00 91.88 104 VAL A CA 1
ATOM 793 C C . VAL A 1 104 ? -1.592 -9.115 -4.503 1.00 91.88 104 VAL A C 1
ATOM 795 O O . VAL A 1 104 ? -1.342 -9.286 -5.695 1.00 91.88 104 VAL A O 1
ATOM 798 N N . SER A 1 105 ? -0.743 -8.486 -3.689 1.00 89.88 105 SER A N 1
ATOM 799 C CA . SER A 1 105 ? 0.543 -7.937 -4.143 1.00 89.88 105 SER A CA 1
ATOM 800 C C . SER A 1 105 ? 1.496 -9.028 -4.641 1.00 89.88 105 SER A C 1
ATOM 802 O O . SER A 1 105 ? 2.136 -8.868 -5.680 1.00 89.88 105 SER A O 1
ATOM 804 N N . CYS A 1 106 ? 1.562 -10.165 -3.942 1.00 90.25 106 CYS A N 1
ATOM 805 C CA . CYS A 1 106 ? 2.350 -11.323 -4.359 1.00 90.25 106 CYS A CA 1
ATOM 806 C C . CYS A 1 106 ? 1.836 -11.909 -5.679 1.00 90.25 106 CYS A C 1
ATOM 808 O O . CYS A 1 106 ? 2.642 -12.278 -6.529 1.00 90.25 106 CYS A O 1
ATOM 810 N N . LEU A 1 107 ? 0.514 -11.971 -5.874 1.00 92.31 107 LEU A N 1
ATOM 811 C CA . LEU A 1 107 ? -0.090 -12.429 -7.127 1.00 92.31 107 LEU A CA 1
ATOM 812 C C . LEU A 1 107 ? 0.251 -11.494 -8.289 1.00 92.31 107 LEU A C 1
ATOM 814 O O . LEU A 1 107 ? 0.640 -11.974 -9.352 1.00 92.31 107 LEU A O 1
ATOM 818 N N . PHE A 1 108 ? 0.165 -10.177 -8.085 1.00 89.62 108 PHE A N 1
ATOM 819 C CA . PHE A 1 108 ? 0.526 -9.200 -9.113 1.00 89.62 108 PHE A CA 1
ATOM 820 C C . PHE A 1 108 ? 2.009 -9.300 -9.486 1.00 89.62 108 PHE A C 1
ATOM 822 O O . PHE A 1 108 ? 2.345 -9.370 -10.666 1.00 89.62 108 PHE A O 1
ATOM 829 N N . GLN A 1 109 ? 2.897 -9.413 -8.495 1.00 87.69 109 GLN A N 1
ATOM 830 C CA . GLN A 1 109 ? 4.322 -9.613 -8.758 1.00 87.69 109 GLN A CA 1
ATOM 831 C C . GLN A 1 109 ? 4.622 -10.951 -9.435 1.00 87.69 109 GLN A C 1
ATOM 833 O O . GLN A 1 109 ? 5.418 -11.012 -10.370 1.00 87.69 109 GLN A O 1
ATOM 838 N N . GLY A 1 110 ? 3.952 -12.025 -9.015 1.00 88.88 110 GLY A N 1
ATOM 839 C CA . GLY A 1 110 ? 4.040 -13.326 -9.671 1.00 88.88 110 GLY A CA 1
ATOM 840 C C . GLY A 1 110 ? 3.597 -13.262 -11.133 1.00 88.88 110 GLY A C 1
ATOM 841 O O . GLY A 1 110 ? 4.270 -13.823 -11.998 1.00 88.88 110 GLY A O 1
ATOM 842 N N . ALA A 1 111 ? 2.524 -12.523 -11.426 1.00 89.56 111 ALA A N 1
ATOM 843 C CA . ALA A 1 111 ? 2.053 -12.287 -12.785 1.00 89.56 111 ALA A CA 1
ATOM 844 C C . ALA A 1 111 ? 3.079 -11.498 -13.609 1.00 89.56 111 ALA A C 1
ATOM 846 O O . ALA A 1 111 ? 3.408 -11.918 -14.715 1.00 89.56 111 ALA A O 1
ATOM 847 N N . VAL A 1 112 ? 3.648 -10.414 -13.069 1.00 87.12 112 VAL A N 1
ATOM 848 C CA . VAL A 1 112 ? 4.714 -9.646 -13.739 1.00 87.12 112 VAL A CA 1
ATOM 849 C C . VAL A 1 112 ? 5.913 -10.542 -14.055 1.00 87.12 112 VAL A C 1
ATOM 851 O O . VAL A 1 112 ? 6.399 -10.538 -15.185 1.00 87.12 112 VAL A O 1
ATOM 854 N N . ILE A 1 113 ? 6.356 -11.370 -13.104 1.00 85.38 113 ILE A N 1
ATOM 855 C CA . ILE A 1 113 ? 7.452 -12.324 -13.323 1.00 85.38 113 ILE A CA 1
ATOM 856 C C . ILE A 1 113 ? 7.079 -13.334 -14.415 1.00 85.38 113 ILE A C 1
ATOM 858 O O . ILE A 1 113 ? 7.895 -13.601 -15.299 1.00 85.38 113 ILE A O 1
ATOM 862 N N . TYR A 1 114 ? 5.861 -13.873 -14.390 1.00 88.25 114 TYR A N 1
ATOM 863 C CA . TYR A 1 114 ? 5.376 -14.813 -15.397 1.00 88.25 114 TYR A CA 1
ATOM 864 C C . TYR A 1 114 ? 5.356 -14.191 -16.803 1.00 88.25 114 TYR A C 1
ATOM 866 O O . TYR A 1 114 ? 5.973 -14.740 -17.714 1.00 88.25 114 TYR A O 1
ATOM 874 N N . TYR A 1 115 ? 4.756 -13.010 -16.970 1.00 86.69 115 TYR A N 1
ATOM 875 C CA . TYR A 1 115 ? 4.726 -12.300 -18.254 1.00 86.69 115 TYR A CA 1
ATOM 876 C C . TYR A 1 115 ? 6.116 -11.834 -18.708 1.00 86.69 115 TYR A C 1
ATOM 878 O O . TYR A 1 115 ? 6.404 -11.826 -19.904 1.00 86.69 115 TYR A O 1
ATOM 886 N N . SER A 1 116 ? 7.019 -11.509 -17.778 1.00 79.94 116 SER A N 1
ATOM 887 C CA . SER A 1 116 ? 8.399 -11.146 -18.125 1.00 79.94 116 SER A CA 1
ATOM 888 C C . SER A 1 116 ? 9.170 -12.301 -18.774 1.00 79.94 116 SER A C 1
ATOM 890 O O . SER A 1 116 ? 10.054 -12.051 -19.591 1.00 79.94 116 SER A O 1
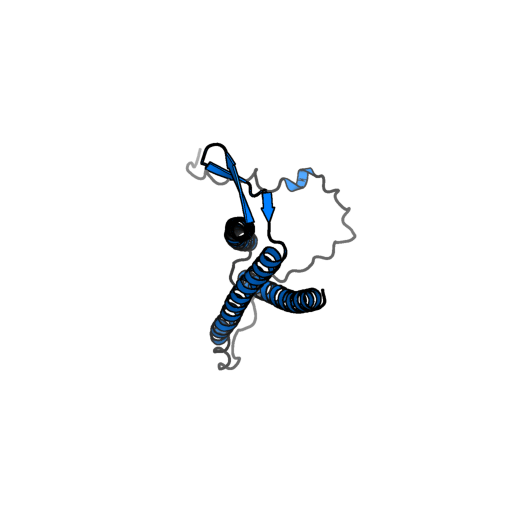ATOM 892 N N . LYS A 1 117 ? 8.827 -13.563 -18.464 1.00 75.56 117 LYS A N 1
ATOM 893 C CA . LYS A 1 117 ? 9.403 -14.726 -19.158 1.00 75.56 117 LYS A CA 1
ATOM 894 C C . LYS A 1 117 ? 8.967 -14.765 -20.619 1.00 75.56 117 LYS A C 1
ATOM 896 O O . LYS A 1 117 ? 9.805 -14.988 -21.480 1.00 75.56 117 LYS A O 1
ATOM 901 N N . THR A 1 118 ? 7.699 -14.466 -20.899 1.00 74.44 118 THR A N 1
ATOM 902 C CA . THR A 1 118 ? 7.187 -14.370 -22.273 1.00 74.44 118 THR A CA 1
ATOM 903 C C . THR A 1 118 ? 7.930 -13.311 -23.086 1.00 74.44 118 THR A C 1
ATOM 905 O O . THR A 1 118 ? 8.255 -13.563 -24.237 1.00 74.44 118 THR A O 1
ATOM 908 N N . MET A 1 119 ? 8.269 -12.161 -22.490 1.00 64.19 119 MET A N 1
ATOM 909 C CA . MET A 1 119 ? 9.039 -11.106 -23.170 1.00 64.19 119 MET A CA 1
ATOM 910 C C . MET A 1 119 ? 10.486 -11.521 -23.486 1.00 64.19 119 MET A C 1
ATOM 912 O O . MET A 1 119 ? 11.033 -11.083 -24.491 1.00 64.19 119 MET A O 1
ATOM 916 N N . LYS A 1 120 ? 11.116 -12.358 -22.650 1.00 63.06 120 LYS A N 1
ATOM 917 C CA . LYS A 1 120 ? 12.480 -12.858 -22.905 1.00 63.06 120 LYS A CA 1
ATOM 918 C C . LYS A 1 120 ? 12.540 -13.836 -24.075 1.00 63.06 120 LYS A C 1
ATOM 920 O O . LYS A 1 120 ? 13.498 -13.782 -24.829 1.00 63.06 120 LYS A O 1
ATOM 925 N N . ASN A 1 121 ? 11.486 -14.628 -24.278 1.00 63.53 121 ASN A N 1
ATOM 926 C CA . ASN A 1 121 ? 11.409 -15.576 -25.392 1.00 63.53 121 ASN A CA 1
ATOM 927 C C . ASN A 1 121 ? 11.507 -14.904 -26.781 1.00 63.53 121 ASN A C 1
ATOM 929 O O . ASN A 1 121 ? 11.812 -15.591 -27.742 1.00 63.53 121 ASN A O 1
ATOM 933 N N . PHE A 1 122 ? 11.279 -13.587 -26.901 1.00 58.62 122 PHE A N 1
ATOM 934 C CA . PHE A 1 122 ? 11.434 -12.847 -28.164 1.00 58.62 122 PHE A CA 1
ATOM 935 C C . PHE A 1 122 ? 12.873 -12.401 -28.466 1.00 58.62 122 PHE A C 1
ATOM 937 O O . PHE A 1 122 ? 13.141 -11.964 -29.579 1.00 58.62 122 PHE A O 1
ATOM 944 N N . TYR A 1 123 ? 13.788 -12.466 -27.494 1.00 59.94 123 TYR A N 1
ATOM 945 C CA . TYR A 1 123 ? 15.199 -12.105 -27.685 1.00 59.94 123 TYR A CA 1
ATOM 946 C C . TYR A 1 123 ? 16.102 -13.329 -27.911 1.00 59.94 123 TYR A C 1
ATOM 948 O O . TYR A 1 123 ? 17.253 -13.152 -28.294 1.00 59.94 123 TYR A O 1
ATOM 956 N N . ASP A 1 124 ? 15.585 -14.545 -27.697 1.00 61.53 124 ASP A N 1
ATOM 957 C CA . ASP A 1 124 ? 16.340 -15.802 -27.816 1.00 61.53 124 ASP A CA 1
ATOM 958 C C . ASP A 1 124 ? 16.195 -16.480 -29.206 1.00 61.53 124 ASP A C 1
ATOM 960 O O . ASP A 1 124 ? 16.725 -17.569 -29.407 1.00 61.53 124 ASP A O 1
ATOM 964 N N . GLU A 1 125 ? 15.516 -15.863 -30.189 1.00 56.75 125 GLU A N 1
ATOM 965 C CA . GLU A 1 125 ? 15.356 -16.431 -31.550 1.00 56.75 125 GLU A CA 1
ATOM 966 C C . GLU A 1 125 ? 16.415 -15.974 -32.584 1.00 56.75 125 GLU A C 1
ATOM 968 O O . GLU A 1 125 ? 16.398 -16.457 -33.712 1.00 56.75 125 GLU A O 1
ATOM 973 N N . ASP A 1 126 ? 17.397 -15.144 -32.209 1.00 56.81 126 ASP A N 1
ATOM 974 C CA . ASP A 1 126 ? 18.470 -14.670 -33.115 1.00 56.81 126 ASP A CA 1
ATOM 975 C C . ASP A 1 126 ? 19.814 -15.431 -32.957 1.00 56.81 126 ASP A C 1
ATOM 977 O O . ASP A 1 126 ? 20.874 -14.935 -33.343 1.00 56.81 126 ASP A O 1
ATOM 981 N N . GLU A 1 127 ? 19.813 -16.653 -32.408 1.00 60.88 127 GLU A N 1
ATOM 982 C CA . GLU A 1 127 ? 21.021 -17.497 -32.291 1.00 60.88 127 GLU A CA 1
ATOM 983 C C . GLU A 1 127 ? 21.047 -18.647 -33.323 1.00 60.88 127 GLU A C 1
ATOM 985 O O . GLU A 1 127 ? 21.377 -19.792 -33.014 1.00 60.88 127 GLU A O 1
ATOM 990 N N . THR A 1 128 ? 20.681 -18.382 -34.585 1.00 51.25 128 THR A N 1
ATOM 991 C CA . THR A 1 128 ? 20.968 -19.298 -35.716 1.00 51.25 128 THR A CA 1
ATOM 992 C C . THR A 1 128 ? 21.301 -18.569 -37.022 1.00 51.25 128 THR A C 1
ATOM 994 O O . THR A 1 128 ? 20.820 -18.948 -38.082 1.00 51.25 128 THR A O 1
ATOM 997 N N . ASP A 1 129 ? 22.203 -17.586 -36.9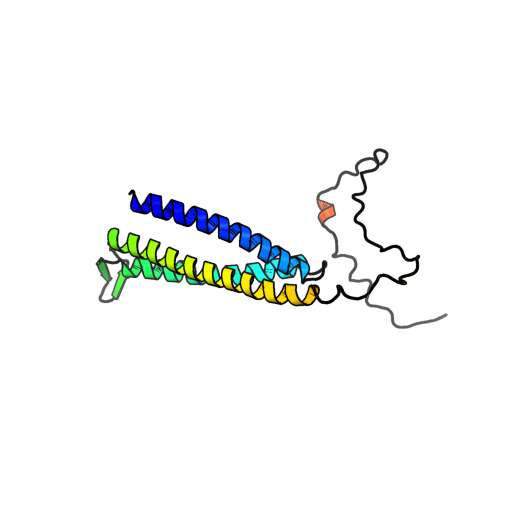73 1.00 42.28 129 ASP A N 1
ATOM 998 C CA . ASP A 1 129 ? 22.970 -17.170 -38.155 1.00 42.28 129 ASP A CA 1
ATOM 999 C C . ASP A 1 129 ? 24.477 -17.108 -37.816 1.00 42.28 129 ASP A C 1
ATOM 1001 O O . ASP A 1 129 ? 24.869 -16.462 -36.839 1.00 42.28 129 ASP A O 1
ATOM 1005 N N . PRO A 1 130 ? 25.359 -17.800 -38.570 1.00 47.84 130 PRO A N 1
ATOM 1006 C CA . PRO A 1 130 ? 26.797 -17.804 -38.311 1.00 47.84 130 PRO A CA 1
ATOM 1007 C C . PRO A 1 130 ? 27.435 -16.417 -38.540 1.00 47.84 130 PRO A C 1
ATOM 1009 O O . PRO A 1 130 ? 26.963 -15.630 -39.362 1.00 47.84 130 PRO A O 1
ATOM 1012 N N . PRO A 1 131 ? 28.562 -16.109 -37.865 1.00 49.47 131 PRO A N 1
ATOM 1013 C CA . PRO A 1 131 ? 29.180 -14.793 -37.907 1.00 49.47 131 PRO A CA 1
ATOM 1014 C C . PRO A 1 131 ? 29.991 -14.634 -39.197 1.00 49.47 131 PRO A C 1
ATOM 1016 O O . PRO A 1 131 ? 31.151 -15.041 -39.274 1.00 49.47 131 PRO A O 1
ATOM 1019 N N . ALA A 1 132 ? 29.409 -14.013 -40.219 1.00 45.50 132 ALA A N 1
ATOM 1020 C CA . ALA A 1 132 ? 30.155 -13.556 -41.384 1.00 45.50 132 ALA A CA 1
ATOM 1021 C C . ALA A 1 132 ? 29.675 -12.170 -41.837 1.00 45.50 132 ALA A C 1
ATOM 1023 O O . ALA A 1 132 ? 28.536 -11.988 -42.245 1.00 45.50 132 ALA A O 1
ATOM 1024 N N . ALA A 1 133 ? 30.611 -11.216 -41.803 1.00 39.06 133 ALA A N 1
ATOM 1025 C CA . ALA A 1 133 ? 30.567 -9.894 -42.432 1.00 39.06 133 ALA A CA 1
ATOM 1026 C C . ALA A 1 133 ? 29.708 -8.794 -41.768 1.00 39.06 133 ALA A C 1
ATOM 1028 O O . ALA A 1 133 ? 28.769 -8.266 -42.354 1.00 39.06 133 ALA A O 1
ATOM 1029 N N . ARG A 1 134 ? 30.158 -8.285 -40.612 1.00 40.50 134 ARG A N 1
ATOM 1030 C CA . ARG A 1 134 ? 30.177 -6.823 -40.406 1.00 40.50 134 ARG A CA 1
ATOM 1031 C C . ARG A 1 134 ? 31.628 -6.367 -40.431 1.00 40.50 134 ARG A C 1
ATOM 1033 O O . ARG A 1 134 ? 32.377 -6.537 -39.474 1.00 40.50 134 ARG A O 1
ATOM 1040 N N . THR A 1 135 ? 32.031 -5.908 -41.609 1.00 36.84 135 THR A N 1
ATOM 1041 C CA . THR A 1 135 ? 33.329 -5.313 -41.915 1.00 36.84 135 THR A CA 1
ATOM 1042 C C . THR A 1 135 ? 33.683 -4.217 -40.918 1.00 36.84 135 THR A C 1
ATOM 1044 O O . THR A 1 135 ? 32.844 -3.420 -40.507 1.00 36.84 135 THR A O 1
ATOM 1047 N N . ALA A 1 136 ? 34.960 -4.214 -40.553 1.00 44.16 136 ALA A N 1
ATOM 1048 C CA . ALA A 1 136 ? 35.623 -3.209 -39.750 1.00 44.16 136 ALA A CA 1
ATOM 1049 C C . ALA A 1 136 ? 35.324 -1.775 -40.219 1.00 44.16 136 ALA A C 1
ATOM 1051 O O . ALA A 1 136 ? 35.412 -1.486 -41.411 1.00 44.16 136 ALA A O 1
ATOM 1052 N N . GLY A 1 137 ? 35.087 -0.880 -39.253 1.00 47.56 137 GLY A N 1
ATOM 1053 C CA . GLY A 1 137 ? 35.254 0.561 -39.441 1.00 47.56 137 GLY A CA 1
ATOM 1054 C C . GLY A 1 137 ? 34.038 1.436 -39.150 1.00 47.56 137 GLY A C 1
ATOM 1055 O O . GLY A 1 137 ? 33.649 2.187 -40.025 1.00 47.56 137 GLY A O 1
ATOM 1056 N N . GLU A 1 138 ? 33.499 1.430 -37.927 1.00 31.72 138 GLU A N 1
ATOM 1057 C CA . GLU A 1 138 ? 32.823 2.620 -37.383 1.00 31.72 138 GLU A CA 1
ATOM 1058 C C . GLU A 1 138 ? 32.868 2.591 -35.843 1.00 31.72 138 GLU A C 1
ATOM 1060 O O . GLU A 1 138 ? 32.424 1.615 -35.232 1.00 31.72 138 GLU A O 1
ATOM 1065 N N . PRO A 1 139 ? 33.458 3.598 -35.173 1.00 37.81 139 PRO A N 1
ATOM 1066 C CA . PRO A 1 139 ? 33.541 3.604 -33.722 1.00 37.81 139 PRO A CA 1
ATOM 1067 C C . PRO A 1 139 ? 32.171 3.965 -33.136 1.00 37.81 139 PRO A C 1
ATOM 1069 O O . PRO A 1 139 ? 31.669 5.069 -33.348 1.00 37.81 139 PRO A O 1
ATOM 1072 N N . LEU A 1 140 ? 31.582 3.043 -32.363 1.00 48.00 140 LEU A N 1
ATOM 1073 C CA . LEU A 1 140 ? 30.395 3.297 -31.543 1.00 48.00 140 LEU A CA 1
ATOM 1074 C C . LEU A 1 140 ? 30.672 4.483 -30.607 1.00 48.00 140 LEU A C 1
ATOM 1076 O O . LEU A 1 140 ? 31.374 4.381 -29.599 1.00 48.00 140 LEU A O 1
ATOM 1080 N N . ARG A 1 141 ? 30.118 5.637 -30.968 1.00 49.38 141 ARG A N 1
ATOM 1081 C CA . ARG A 1 141 ? 30.199 6.888 -30.225 1.00 49.38 141 ARG A CA 1
ATOM 1082 C C . ARG A 1 141 ? 29.353 6.767 -28.958 1.00 49.38 141 ARG A C 1
ATOM 1084 O O . ARG A 1 141 ? 28.162 7.053 -28.987 1.00 49.38 141 ARG A O 1
ATOM 1091 N N . GLY A 1 142 ? 29.963 6.346 -27.851 1.00 45.66 142 GLY A N 1
ATOM 1092 C CA . GLY A 1 142 ? 29.309 6.446 -26.545 1.00 45.66 142 GLY A CA 1
ATOM 1093 C C . GLY A 1 142 ? 29.721 5.452 -25.468 1.00 45.66 142 GLY A C 1
ATOM 1094 O O . GLY A 1 142 ? 28.896 5.140 -24.614 1.00 45.66 142 GLY A O 1
ATOM 1095 N N . THR A 1 143 ? 30.954 4.950 -25.444 1.00 42.59 143 THR A N 1
ATOM 1096 C CA . THR A 1 143 ? 31.503 4.425 -24.189 1.00 42.59 143 THR A CA 1
ATOM 1097 C C . THR A 1 143 ? 31.702 5.598 -23.231 1.00 42.59 143 THR A C 1
ATOM 1099 O O . THR A 1 143 ? 32.454 6.528 -23.514 1.00 42.59 143 THR A O 1
ATOM 1102 N N . LEU A 1 144 ? 30.985 5.567 -22.106 1.00 52.03 144 LEU A N 1
ATOM 1103 C CA . LEU A 1 144 ? 31.229 6.404 -20.933 1.00 52.03 144 LEU A CA 1
ATOM 1104 C C . LEU A 1 144 ? 32.681 6.208 -20.474 1.00 52.03 144 LEU A C 1
ATOM 1106 O O . LEU A 1 144 ? 32.973 5.322 -19.674 1.00 52.03 144 LEU A O 1
ATOM 1110 N N . GLU A 1 145 ? 33.598 7.037 -20.967 1.00 41.22 145 GLU A N 1
ATOM 1111 C CA . GLU A 1 145 ? 34.820 7.329 -20.229 1.00 41.22 145 GLU A CA 1
ATOM 1112 C C . GLU A 1 145 ? 34.395 8.105 -18.982 1.00 41.22 145 GLU A C 1
ATOM 1114 O O . GLU A 1 145 ? 33.959 9.258 -19.061 1.00 41.22 145 GLU A O 1
ATOM 1119 N N . ILE A 1 146 ? 34.545 7.492 -17.809 1.00 45.22 146 ILE A N 1
ATOM 1120 C CA . ILE A 1 146 ? 34.737 8.279 -16.596 1.00 45.22 146 ILE A CA 1
ATOM 1121 C C . ILE A 1 146 ? 36.069 8.996 -16.816 1.00 45.22 146 ILE A C 1
ATOM 1123 O O . ILE A 1 146 ? 37.138 8.412 -16.666 1.00 45.22 146 ILE A O 1
ATOM 1127 N N . ARG A 1 147 ? 35.999 10.242 -17.293 1.00 48.47 147 ARG A N 1
ATOM 1128 C CA . ARG A 1 147 ? 37.168 11.099 -17.470 1.00 48.47 147 ARG A CA 1
ATOM 1129 C C . ARG A 1 147 ? 37.748 11.347 -16.083 1.00 48.47 147 ARG A C 1
ATOM 1131 O O . ARG A 1 147 ? 37.255 12.211 -15.356 1.00 48.47 147 ARG A O 1
ATOM 1138 N N . GLU A 1 148 ? 38.786 10.595 -15.736 1.00 53.44 148 GLU A N 1
ATOM 1139 C CA . GLU A 1 148 ? 39.589 10.846 -14.544 1.00 53.44 148 GLU A CA 1
ATOM 1140 C C . GLU A 1 148 ? 39.992 12.340 -14.552 1.00 53.44 148 GLU A C 1
ATOM 1142 O O . GLU A 1 148 ? 40.495 12.830 -15.576 1.00 53.44 148 GLU A O 1
ATOM 1147 N N . PRO A 1 149 ? 39.714 13.119 -13.488 1.00 57.72 149 PRO A N 1
ATOM 1148 C CA . PRO A 1 149 ? 39.959 14.556 -13.511 1.00 57.72 149 PRO A CA 1
ATOM 1149 C C . PRO A 1 149 ? 41.452 14.851 -13.696 1.00 57.72 149 PRO A C 1
ATOM 1151 O O . PRO A 1 149 ? 42.279 14.423 -12.896 1.00 57.72 149 PRO A O 1
ATOM 1154 N N . ASP A 1 150 ? 41.795 15.607 -14.743 1.00 54.22 150 ASP A N 1
ATOM 1155 C CA . ASP A 1 150 ? 43.171 16.019 -15.047 1.00 54.22 150 ASP A CA 1
ATOM 1156 C C . ASP A 1 150 ? 43.774 16.812 -13.865 1.00 54.22 150 ASP A C 1
ATOM 1158 O O . ASP A 1 150 ? 43.280 17.905 -13.554 1.00 54.22 150 ASP A O 1
ATOM 1162 N N . PRO A 1 151 ? 44.849 16.318 -13.214 1.00 56.66 151 PRO A N 1
ATOM 1163 C CA . PRO A 1 151 ? 45.419 16.934 -12.016 1.00 56.66 151 PRO A CA 1
ATOM 1164 C C . PRO A 1 151 ? 46.064 18.304 -12.276 1.00 56.66 151 PRO A C 1
ATOM 1166 O O . PRO A 1 151 ? 46.433 18.991 -11.323 1.00 56.66 151 PRO A O 1
ATOM 1169 N N . ARG A 1 152 ? 46.202 18.733 -13.540 1.00 59.94 152 ARG A N 1
ATOM 1170 C CA . ARG A 1 152 ? 46.782 20.038 -13.901 1.00 59.94 152 ARG A CA 1
ATOM 1171 C C . ARG A 1 152 ? 45.772 21.176 -14.033 1.00 59.94 152 ARG A C 1
ATOM 1173 O O . ARG A 1 152 ? 46.195 22.322 -14.186 1.00 59.94 152 ARG A O 1
ATOM 1180 N N . LYS A 1 153 ? 44.461 20.918 -13.955 1.00 50.12 153 LYS A N 1
ATOM 1181 C CA . LYS A 1 153 ? 43.458 21.996 -13.987 1.00 50.12 153 LYS A CA 1
ATOM 1182 C C . LYS A 1 153 ? 43.083 22.440 -12.569 1.00 50.12 153 LYS A C 1
ATOM 1184 O O . LYS A 1 153 ? 42.671 21.605 -11.763 1.00 50.12 153 LYS A O 1
ATOM 1189 N N . PRO A 1 154 ? 43.171 23.743 -12.239 1.00 52.53 154 PRO A N 1
ATOM 1190 C CA . PRO A 1 154 ? 42.729 24.221 -10.936 1.00 52.53 154 PRO A CA 1
ATOM 1191 C C . PRO A 1 154 ? 41.221 23.983 -10.783 1.00 52.53 154 PRO A C 1
ATOM 1193 O O . PRO A 1 154 ? 40.439 24.303 -11.682 1.00 52.53 154 PRO A O 1
ATOM 1196 N N . LYS A 1 155 ? 40.809 23.420 -9.637 1.00 59.19 155 LYS A N 1
ATOM 1197 C CA . LYS A 1 155 ? 39.396 23.225 -9.281 1.00 59.19 155 LYS A CA 1
ATOM 1198 C C . LYS A 1 155 ? 38.687 24.579 -9.306 1.00 59.19 155 LYS A C 1
ATOM 1200 O O . LYS A 1 155 ? 38.871 25.399 -8.407 1.00 59.19 155 LYS A O 1
ATOM 1205 N N . ARG A 1 156 ? 37.870 24.823 -10.333 1.00 61.84 156 ARG A N 1
ATOM 1206 C CA . ARG A 1 156 ? 36.983 25.987 -10.362 1.00 61.84 156 ARG A CA 1
ATOM 1207 C C . ARG A 1 156 ? 35.937 25.786 -9.265 1.00 61.84 156 ARG A C 1
ATOM 1209 O O . ARG A 1 156 ? 35.267 24.758 -9.225 1.00 61.84 156 ARG A O 1
ATOM 1216 N N . ARG A 1 157 ? 35.854 26.739 -8.338 1.00 50.84 157 ARG A N 1
ATOM 1217 C CA . ARG A 1 157 ? 34.893 26.732 -7.232 1.00 50.84 157 ARG A CA 1
ATOM 1218 C C . ARG A 1 157 ? 33.489 26.853 -7.842 1.00 50.84 157 ARG A C 1
ATOM 1220 O O . ARG A 1 157 ? 33.151 27.935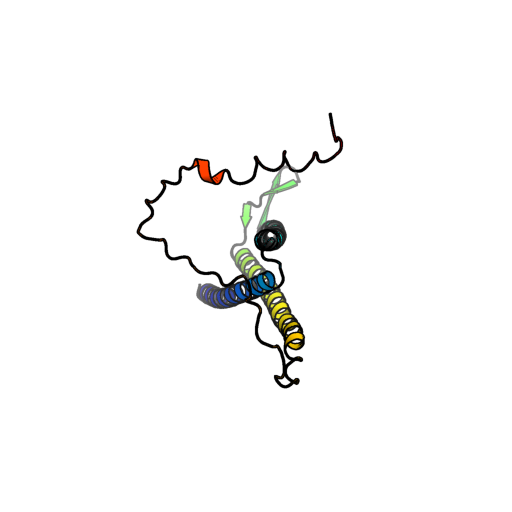 -8.309 1.00 50.84 157 ARG A O 1
ATOM 1227 N N . LEU A 1 158 ? 32.716 25.763 -7.896 1.00 55.50 158 LEU A N 1
ATOM 1228 C CA . LEU A 1 158 ? 31.308 25.832 -8.299 1.00 55.50 158 LEU A CA 1
ATOM 1229 C C . LEU A 1 158 ? 30.576 26.711 -7.284 1.00 55.50 158 LEU A C 1
ATOM 1231 O O . LEU A 1 158 ? 30.506 26.379 -6.099 1.00 55.50 158 LEU A O 1
ATOM 1235 N N . ASN A 1 159 ? 30.093 27.863 -7.738 1.00 47.69 159 ASN A N 1
ATOM 1236 C CA . ASN A 1 159 ? 29.193 28.693 -6.953 1.00 47.69 159 ASN A CA 1
ATOM 1237 C C . ASN A 1 159 ? 27.779 28.103 -7.054 1.00 47.69 159 ASN A C 1
ATOM 1239 O O . ASN A 1 159 ? 27.404 27.575 -8.091 1.00 47.69 159 ASN A O 1
ATOM 1243 N N . SER A 1 160 ? 26.959 28.253 -6.019 1.00 47.06 160 SER A N 1
ATOM 1244 C CA . SER A 1 160 ? 25.548 27.840 -6.005 1.00 47.06 160 SER A CA 1
ATOM 1245 C C . SER A 1 160 ? 24.701 28.437 -7.144 1.00 47.06 160 SER A C 1
ATOM 1247 O O . SER A 1 160 ? 23.596 27.964 -7.377 1.00 47.06 160 SER A O 1
ATOM 1249 N N . SER A 1 161 ? 25.191 29.464 -7.847 1.00 47.16 161 SER A N 1
ATOM 1250 C CA . SER A 1 161 ? 24.531 30.053 -9.021 1.00 47.16 161 SER A CA 1
ATOM 1251 C C . SER A 1 161 ? 24.634 29.195 -10.283 1.00 47.16 161 SER A C 1
ATOM 1253 O O . SER A 1 161 ? 23.966 29.492 -11.271 1.00 47.16 161 SER A O 1
ATOM 1255 N N . ASP A 1 162 ? 25.480 28.168 -10.268 1.00 46.72 162 ASP A N 1
ATOM 1256 C CA . ASP A 1 162 ? 25.727 27.348 -11.440 1.00 46.72 162 ASP A CA 1
ATOM 1257 C C . ASP A 1 162 ? 24.597 26.325 -11.650 1.00 46.72 162 ASP A C 1
ATOM 1259 O O . ASP A 1 162 ? 24.249 26.095 -12.783 1.00 46.72 162 ASP A O 1
ATOM 1263 N N . SER A 1 163 ? 23.824 25.862 -10.654 1.00 48.06 163 SER A N 1
ATOM 1264 C CA . SER A 1 163 ? 22.636 24.998 -10.912 1.00 48.06 163 SER A CA 1
ATOM 1265 C C . SER A 1 163 ? 21.496 25.641 -11.748 1.00 48.06 163 SER A C 1
ATOM 1267 O O . SER A 1 163 ? 20.459 25.022 -11.959 1.00 48.06 163 SER A O 1
ATOM 1269 N N . SER A 1 164 ? 21.705 26.882 -12.200 1.00 35.59 164 SER A N 1
ATOM 1270 C CA . SER A 1 164 ? 21.002 27.724 -13.177 1.00 35.59 164 SER A CA 1
ATOM 1271 C C . SER A 1 164 ? 20.903 27.259 -14.638 1.00 35.59 164 SER A C 1
ATOM 1273 O O . SER A 1 164 ? 20.493 28.069 -15.474 1.00 35.59 164 SER A O 1
ATOM 1275 N N . TRP A 1 165 ? 21.350 26.054 -14.993 1.00 37.44 165 TRP A N 1
ATOM 1276 C CA . TRP A 1 165 ? 21.367 25.575 -16.381 1.00 37.44 165 TRP A CA 1
ATOM 1277 C C . TRP A 1 165 ? 19.965 25.656 -17.031 1.00 37.44 165 TRP A C 1
ATOM 1279 O O . TRP A 1 165 ? 18.976 25.326 -16.393 1.00 37.44 165 TRP A O 1
ATOM 1289 N N . GLU A 1 166 ? 19.908 26.046 -18.309 1.00 50.12 166 GLU A N 1
ATOM 1290 C CA . GLU A 1 166 ? 18.803 25.853 -19.281 1.00 50.12 166 GLU A CA 1
ATOM 1291 C C . GLU A 1 166 ? 17.790 26.972 -19.606 1.00 50.12 166 GLU A C 1
ATOM 1293 O O . GLU A 1 166 ? 17.238 26.925 -20.700 1.00 50.12 166 GLU A O 1
ATOM 1298 N N . PHE A 1 167 ? 17.573 28.036 -18.822 1.00 44.69 167 PHE A N 1
ATOM 1299 C CA . PHE A 1 167 ? 16.462 28.969 -19.154 1.00 44.69 167 PHE A CA 1
ATOM 1300 C C . PHE A 1 167 ? 16.781 30.168 -20.068 1.00 44.69 167 PHE A C 1
ATOM 1302 O O . PHE A 1 167 ? 15.854 30.846 -20.504 1.00 44.69 167 PHE A O 1
ATOM 1309 N N . ARG A 1 168 ? 18.050 30.473 -20.387 1.00 48.38 168 ARG A N 1
ATOM 1310 C CA . ARG A 1 168 ? 18.381 31.657 -21.221 1.00 48.38 168 ARG A CA 1
ATOM 1311 C C . ARG A 1 168 ? 18.505 31.400 -22.725 1.00 48.38 168 ARG A C 1
ATOM 1313 O O . ARG A 1 168 ? 18.428 32.365 -23.471 1.00 48.38 168 ARG A O 1
ATOM 1320 N N . ASN A 1 169 ? 18.623 30.151 -23.176 1.00 47.06 169 ASN A N 1
ATOM 1321 C CA . ASN A 1 169 ? 18.907 29.837 -24.586 1.00 47.06 169 ASN A CA 1
ATOM 1322 C C . ASN A 1 169 ? 17.709 29.220 -25.330 1.00 47.06 169 ASN A C 1
ATOM 1324 O O . ASN A 1 169 ? 17.884 28.325 -26.149 1.00 47.06 169 ASN A O 1
ATOM 1328 N N . LEU A 1 170 ? 16.489 29.688 -25.046 1.00 51.41 170 LEU A N 1
ATOM 1329 C CA . LEU A 1 170 ? 15.294 29.372 -25.848 1.00 51.41 170 LEU A CA 1
ATOM 1330 C C . LEU A 1 170 ? 14.707 30.588 -26.586 1.00 51.41 170 LEU A C 1
ATOM 1332 O O . LEU A 1 170 ? 13.757 30.424 -27.340 1.00 51.41 170 LEU A O 1
ATOM 1336 N N . ASN A 1 171 ? 15.288 31.784 -26.435 1.00 49.97 171 ASN A N 1
ATOM 1337 C CA . ASN A 1 171 ? 14.847 32.980 -27.169 1.00 49.97 171 ASN A CA 1
ATOM 1338 C C . ASN A 1 171 ? 15.624 33.230 -28.476 1.00 49.97 171 ASN A C 1
ATOM 1340 O O . ASN A 1 171 ? 15.307 34.179 -29.179 1.00 49.97 171 ASN A O 1
ATOM 1344 N N . GLU A 1 172 ? 16.625 32.408 -28.812 1.00 51.59 172 GLU A N 1
ATOM 1345 C CA . GLU A 1 172 ? 17.432 32.578 -30.038 1.00 51.59 172 GLU A CA 1
ATOM 1346 C C . GLU A 1 172 ? 17.079 31.580 -31.158 1.00 51.59 172 GLU A C 1
ATOM 1348 O O . GLU A 1 172 ? 17.658 31.645 -32.234 1.00 51.59 172 GLU A O 1
ATOM 1353 N N . ALA A 1 173 ? 16.124 30.666 -30.944 1.00 48.41 173 ALA A N 1
ATOM 1354 C CA . ALA A 1 173 ? 15.769 29.617 -31.912 1.00 48.41 173 ALA A CA 1
ATOM 1355 C C . ALA A 1 173 ? 14.431 29.871 -32.635 1.00 48.41 173 ALA A C 1
ATOM 1357 O O . ALA A 1 173 ? 13.695 28.930 -32.930 1.00 48.41 173 ALA A O 1
ATOM 1358 N N . GLY A 1 174 ? 14.087 31.134 -32.884 1.00 47.19 174 GLY A N 1
ATOM 1359 C CA . GLY A 1 174 ? 12.820 31.493 -33.518 1.00 47.19 174 GLY A CA 1
ATOM 1360 C C . GLY A 1 174 ? 12.834 32.866 -34.170 1.00 47.19 174 GLY A C 1
ATOM 1361 O O . GLY A 1 174 ? 11.979 33.671 -33.830 1.00 47.19 174 GLY A O 1
ATOM 1362 N N . ASP A 1 175 ? 13.799 33.135 -35.054 1.00 44.62 175 ASP A N 1
ATOM 1363 C CA . ASP A 1 175 ? 13.656 34.184 -36.076 1.00 44.62 175 ASP A CA 1
ATOM 1364 C C . ASP A 1 175 ? 14.679 33.978 -37.216 1.00 44.62 175 ASP A C 1
ATOM 1366 O O . ASP A 1 175 ? 15.656 34.707 -37.359 1.00 44.62 175 ASP A O 1
ATOM 1370 N N . GLU A 1 176 ? 14.497 32.922 -38.013 1.00 46.62 176 GLU A N 1
ATOM 1371 C CA . GLU A 1 176 ? 15.032 32.889 -39.380 1.00 46.62 176 GLU A CA 1
ATOM 1372 C C . GLU A 1 176 ? 13.854 33.051 -40.342 1.00 46.62 176 GLU A C 1
ATOM 1374 O O . GLU A 1 176 ? 13.273 32.063 -40.776 1.00 46.62 176 GLU A O 1
ATOM 1379 N N . ASP A 1 177 ? 13.493 34.296 -40.667 1.00 42.22 177 ASP A N 1
ATOM 1380 C CA . ASP A 1 177 ? 12.868 34.597 -41.955 1.00 42.22 177 ASP A CA 1
ATOM 1381 C C . ASP A 1 177 ? 13.113 36.053 -42.391 1.00 42.22 177 ASP A C 1
ATOM 1383 O O . ASP A 1 177 ? 12.629 37.014 -41.800 1.00 42.22 177 ASP A O 1
ATOM 1387 N N . GLY A 1 178 ? 13.837 36.192 -43.506 1.00 41.28 178 GLY A N 1
ATOM 1388 C CA . GLY A 1 178 ? 13.719 37.333 -44.413 1.00 41.28 178 GLY A CA 1
ATOM 1389 C C . GLY A 1 178 ? 14.663 38.516 -44.191 1.00 41.28 178 GLY A C 1
ATOM 1390 O O . GLY A 1 178 ? 14.298 39.500 -43.559 1.00 41.28 178 GLY A O 1
ATOM 1391 N N . SER A 1 179 ? 15.821 38.510 -44.864 1.00 36.59 179 SER A N 1
ATOM 1392 C CA . SER A 1 179 ? 16.153 39.482 -45.933 1.00 36.59 179 SER A CA 1
ATOM 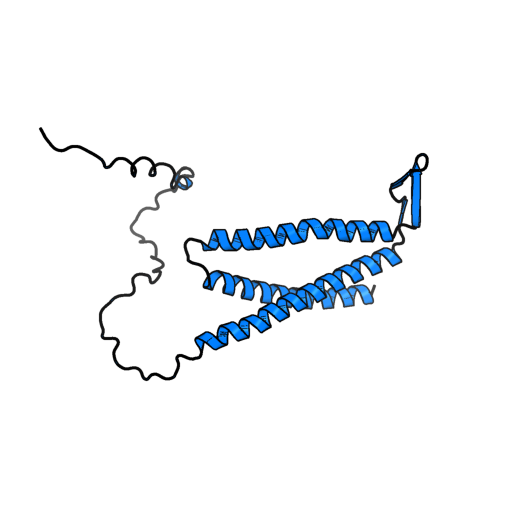1393 C C . SER A 1 179 ? 17.656 39.517 -46.265 1.00 36.59 179 SER A C 1
ATOM 1395 O O . SER A 1 179 ? 18.518 39.761 -45.429 1.00 36.59 179 SER A O 1
ATOM 1397 N N . LEU A 1 180 ? 17.950 39.291 -47.545 1.00 31.72 180 LEU A N 1
ATOM 1398 C CA . LEU A 1 180 ? 19.172 39.697 -48.248 1.00 31.72 180 LEU A CA 1
ATOM 1399 C C . LEU A 1 180 ? 18.870 41.042 -48.967 1.00 31.72 180 LEU A C 1
ATOM 1401 O O . LEU A 1 180 ? 17.695 41.366 -49.139 1.00 31.72 180 LEU A O 1
ATOM 1405 N N . PRO A 1 181 ? 19.835 41.656 -49.669 1.00 48.44 181 PRO A N 1
ATOM 1406 C CA . PRO A 1 181 ? 20.926 42.536 -49.240 1.00 48.44 181 PRO A CA 1
ATOM 1407 C C . PRO A 1 181 ? 20.646 44.034 -49.546 1.00 48.44 181 PRO A C 1
ATOM 1409 O O . PRO A 1 181 ? 19.814 44.330 -50.395 1.00 48.44 181 PRO A O 1
ATOM 1412 N N . THR A 1 182 ? 21.416 44.959 -48.958 1.00 37.28 182 THR A N 1
ATOM 1413 C CA . THR A 1 182 ? 22.001 46.177 -49.589 1.00 37.28 182 THR A CA 1
ATOM 1414 C C . THR A 1 182 ? 22.911 46.876 -48.594 1.00 37.28 182 THR A C 1
ATOM 1416 O O . THR A 1 182 ? 22.458 47.040 -47.440 1.00 37.28 182 THR A O 1
#

Foldseek 3Di:
DVVVVVLVVVVVVLVVVLVVLVVVVLVVQQVVDDPVCNVVSVVVVVVVVCVVCVVVVCVQLVVLQVVQADDFDDDPNDTDDGDDGDPVSSVCSVSVVVVVVSVVSVVVSVVVVVVVVVVVVVVPPPPPDDDDDPDDDDDPPDDDDPPDDDPPDPPDPDDPCVVVPDDPPPVPPPDPDDDDDD